Protein AF-U1Y9U3-F1 (afdb_monomer_lite)

Sequence (65 aa):
RKALLDEKSALKRAEKQGEIIGEKRGEKRGIMKVALSMIQKGIDNETIAELTELTQGEIEQLRRQ

pLDDT: mean 92.81, std 7.92, range [61.91, 97.81]

Structure (mmCIF, N/CA/C/O backbone):
data_AF-U1Y9U3-F1
#
_entry.id   AF-U1Y9U3-F1
#
loop_
_atom_site.group_PDB
_atom_site.id
_atom_site.type_symbol
_atom_site.label_atom_id
_atom_site.label_alt_id
_atom_site.label_comp_id
_atom_site.label_asym_id
_atom_site.label_entity_id
_atom_site.label_seq_id
_atom_site.pdbx_PDB_ins_code
_atom_site.Cartn_x
_atom_site.Cartn_y
_atom_site.Cartn_z
_atom_site.occupancy
_atom_site.B_iso_or_equiv
_atom_site.auth_seq_id
_atom_site.auth_comp_id
_atom_site.auth_asym_id
_atom_site.auth_atom_id
_atom_site.pdbx_PDB_model_num
ATOM 1 N N . ARG A 1 1 ? 28.460 -2.398 -34.513 1.00 61.91 1 ARG A N 1
ATOM 2 C CA . ARG A 1 1 ? 28.059 -3.544 -33.648 1.00 61.91 1 ARG A CA 1
ATOM 3 C C . ARG A 1 1 ? 27.997 -3.181 -32.159 1.00 61.91 1 ARG A C 1
ATOM 5 O O . ARG A 1 1 ? 26.992 -3.513 -31.556 1.00 61.91 1 ARG A O 1
ATOM 12 N N . LYS A 1 2 ? 28.986 -2.477 -31.578 1.00 68.75 2 LYS A N 1
ATOM 13 C CA . LYS A 1 2 ? 28.994 -2.088 -30.147 1.00 68.75 2 LYS A CA 1
ATOM 14 C C . LYS A 1 2 ? 27.796 -1.212 -29.719 1.00 68.75 2 LYS A C 1
ATOM 16 O O . LYS A 1 2 ? 27.122 -1.559 -28.764 1.00 68.75 2 LYS A O 1
ATOM 21 N N . ALA A 1 3 ? 27.441 -0.196 -30.511 1.00 69.56 3 ALA A N 1
ATOM 22 C CA . ALA A 1 3 ? 26.315 0.703 -30.211 1.00 69.56 3 ALA A CA 1
ATOM 23 C C . ALA A 1 3 ? 24.944 -0.002 -30.082 1.00 69.56 3 ALA A C 1
ATOM 25 O O . ALA A 1 3 ? 24.176 0.316 -29.184 1.00 69.56 3 ALA A O 1
ATOM 26 N N . LEU A 1 4 ? 24.666 -1.015 -30.915 1.00 71.38 4 LEU A N 1
ATOM 27 C CA . LEU A 1 4 ? 23.417 -1.793 -30.844 1.00 71.38 4 LEU A CA 1
ATOM 28 C C . LEU A 1 4 ? 23.331 -2.658 -29.573 1.00 71.38 4 LEU A C 1
ATOM 30 O O . LEU A 1 4 ? 22.244 -2.921 -29.063 1.00 71.38 4 LEU A O 1
ATOM 34 N N . LEU A 1 5 ? 24.477 -3.125 -29.063 1.00 70.56 5 LEU A N 1
ATOM 35 C CA . LEU A 1 5 ? 24.536 -3.885 -27.811 1.00 70.56 5 LEU A CA 1
ATOM 36 C C . LEU A 1 5 ? 24.322 -2.970 -26.599 1.00 70.56 5 LEU A C 1
ATOM 38 O O . LEU A 1 5 ? 23.639 -3.369 -25.654 1.00 70.56 5 LEU A O 1
ATOM 42 N N . ASP A 1 6 ? 24.848 -1.746 -26.651 1.00 81.19 6 ASP A N 1
ATOM 43 C CA . ASP A 1 6 ? 24.669 -0.739 -25.601 1.00 81.19 6 ASP A CA 1
ATOM 44 C C . ASP A 1 6 ? 23.209 -0.261 -25.526 1.00 81.19 6 ASP A C 1
ATOM 46 O O . ASP A 1 6 ? 22.639 -0.195 -24.436 1.00 81.19 6 ASP A O 1
ATOM 50 N N . GLU A 1 7 ? 22.562 -0.038 -26.674 1.00 84.88 7 GLU A N 1
ATOM 51 C CA . GLU A 1 7 ? 21.145 0.340 -26.763 1.00 84.88 7 GLU A CA 1
ATOM 52 C C . GLU A 1 7 ? 20.217 -0.767 -26.241 1.00 84.88 7 GLU A C 1
ATOM 54 O O . GLU A 1 7 ? 19.380 -0.525 -25.371 1.00 84.88 7 GLU A O 1
ATOM 59 N N . LYS A 1 8 ? 20.424 -2.019 -26.672 1.00 87.50 8 LYS A N 1
ATOM 60 C CA . LYS A 1 8 ? 19.653 -3.169 -26.168 1.00 87.50 8 LYS A CA 1
ATOM 61 C C . LYS A 1 8 ? 19.813 -3.349 -24.656 1.00 87.50 8 LYS A C 1
ATOM 63 O O . LYS A 1 8 ? 18.872 -3.744 -23.970 1.00 87.50 8 LYS A O 1
ATOM 68 N N . SER A 1 9 ? 21.001 -3.067 -24.129 1.00 88.94 9 SER A N 1
ATOM 69 C CA . SER A 1 9 ? 21.271 -3.139 -22.691 1.00 88.94 9 SER A CA 1
ATOM 70 C C . SER A 1 9 ? 20.610 -1.989 -21.927 1.00 88.94 9 SER A C 1
ATOM 72 O O . SER A 1 9 ? 20.116 -2.195 -20.819 1.00 88.94 9 SER A O 1
ATOM 74 N N . ALA A 1 10 ? 20.567 -0.787 -22.506 1.00 92.31 10 ALA A N 1
ATOM 75 C CA . ALA A 1 10 ? 19.850 0.349 -21.939 1.00 92.31 10 ALA A CA 1
ATOM 76 C C . ALA A 1 10 ? 18.338 0.088 -21.868 1.00 92.31 10 ALA A C 1
ATOM 78 O O . ALA A 1 10 ? 17.752 0.272 -20.802 1.00 92.31 10 ALA A O 1
ATOM 79 N N . LEU A 1 11 ? 17.741 -0.430 -22.946 1.00 93.94 11 LEU A N 1
ATOM 80 C CA . LEU A 1 11 ? 16.318 -0.778 -22.993 1.00 93.94 11 LEU A CA 1
ATOM 81 C C . LEU A 1 11 ? 15.950 -1.827 -21.938 1.00 93.94 11 LEU A C 1
ATOM 83 O O . LEU A 1 11 ? 15.050 -1.592 -21.139 1.00 93.94 11 LEU A O 1
ATOM 87 N N . LYS A 1 12 ? 16.720 -2.917 -21.831 1.00 93.81 12 LYS A N 1
ATOM 88 C CA . LYS A 1 12 ? 16.496 -3.946 -20.798 1.00 93.81 12 LYS A CA 1
ATOM 89 C C . LYS A 1 12 ? 16.543 -3.396 -19.372 1.00 93.81 12 LYS A C 1
ATOM 91 O O . LYS A 1 12 ? 15.812 -3.860 -18.501 1.00 93.81 12 LYS A O 1
ATOM 96 N N . ARG A 1 13 ? 17.429 -2.431 -19.102 1.00 94.00 13 ARG A N 1
ATOM 97 C CA . ARG A 1 13 ? 17.492 -1.774 -17.787 1.00 94.00 13 ARG A CA 1
ATOM 98 C C . ARG A 1 13 ? 16.257 -0.918 -17.534 1.00 94.00 13 ARG A C 1
ATOM 100 O O . ARG A 1 13 ? 15.728 -0.969 -16.429 1.00 94.00 13 ARG A O 1
ATOM 107 N N . ALA A 1 14 ? 15.804 -0.171 -18.539 1.00 95.50 14 ALA A N 1
ATOM 108 C CA . ALA A 1 14 ? 14.601 0.647 -18.439 1.00 95.50 14 ALA A CA 1
ATOM 109 C C . ALA A 1 14 ? 13.345 -0.208 -18.208 1.00 95.50 14 ALA A C 1
ATOM 111 O O . ALA A 1 14 ? 12.561 0.113 -17.319 1.00 95.50 14 ALA A O 1
ATOM 112 N N . GLU A 1 15 ? 13.195 -1.322 -18.931 1.00 96.31 15 GLU A N 1
ATOM 113 C CA . GLU A 1 15 ? 12.102 -2.288 -18.736 1.00 96.31 15 GLU A CA 1
ATOM 114 C C . GLU A 1 15 ? 12.102 -2.838 -17.308 1.00 96.31 15 GLU A C 1
ATOM 116 O O . GLU A 1 15 ? 11.121 -2.672 -16.586 1.00 96.31 15 GLU A O 1
ATOM 121 N N . LYS A 1 16 ? 13.240 -3.376 -16.850 1.00 96.25 16 LYS A N 1
ATOM 122 C CA . LYS A 1 16 ? 13.373 -3.912 -15.489 1.00 96.25 16 LYS A CA 1
ATOM 123 C C . LYS A 1 16 ? 13.083 -2.859 -14.417 1.00 96.25 16 LYS A C 1
ATOM 125 O O . LYS A 1 16 ? 12.472 -3.150 -13.392 1.00 96.25 16 LYS A O 1
ATOM 130 N N . GLN A 1 17 ? 13.531 -1.623 -14.627 1.00 95.81 17 GLN A N 1
ATOM 131 C CA . GLN A 1 17 ? 13.237 -0.528 -13.708 1.00 95.81 17 GLN A CA 1
ATOM 132 C C . GLN A 1 17 ? 11.743 -0.177 -13.711 1.00 95.81 17 GLN A C 1
ATOM 134 O O . GLN A 1 17 ? 11.180 0.082 -12.648 1.00 95.81 17 GLN A O 1
ATOM 139 N N . GLY A 1 18 ? 11.098 -0.197 -14.879 1.00 97.75 18 GLY A N 1
ATOM 140 C CA . GLY A 1 18 ? 9.658 -0.017 -15.024 1.00 97.75 18 GLY A CA 1
ATOM 141 C C . GLY A 1 18 ? 8.858 -1.076 -14.269 1.00 97.75 18 GLY A C 1
ATOM 142 O O . GLY A 1 18 ? 7.951 -0.715 -13.522 1.00 97.75 18 GLY A O 1
ATOM 143 N N . GLU A 1 19 ? 9.237 -2.349 -14.393 1.00 97.69 19 GLU A N 1
ATOM 144 C CA . GLU A 1 19 ? 8.626 -3.469 -13.662 1.00 97.69 19 GLU A CA 1
ATOM 145 C C . GLU A 1 19 ? 8.732 -3.274 -12.145 1.00 97.69 19 GLU A C 1
ATOM 147 O O . GLU A 1 19 ? 7.711 -3.247 -11.463 1.00 97.69 19 GLU A O 1
ATOM 152 N N . ILE A 1 20 ? 9.934 -3.000 -11.623 1.00 97.38 20 ILE A N 1
ATOM 153 C CA . ILE A 1 20 ? 10.158 -2.778 -10.182 1.00 97.38 20 ILE A CA 1
ATOM 154 C C . ILE A 1 20 ? 9.326 -1.597 -9.660 1.00 97.38 20 ILE A C 1
ATOM 156 O O . ILE A 1 20 ? 8.764 -1.647 -8.564 1.00 97.38 20 ILE A O 1
ATOM 160 N N . ILE A 1 21 ? 9.257 -0.499 -10.418 1.00 96.81 21 ILE A N 1
ATOM 161 C CA . ILE A 1 21 ? 8.439 0.663 -10.043 1.00 96.81 21 ILE A CA 1
ATOM 162 C C . ILE A 1 21 ? 6.949 0.302 -10.081 1.00 96.81 21 ILE A C 1
ATOM 164 O O . ILE A 1 21 ? 6.191 0.741 -9.213 1.00 96.81 21 ILE A O 1
ATOM 168 N N . GLY A 1 22 ? 6.529 -0.465 -11.085 1.00 97.81 22 GLY A N 1
ATOM 169 C CA . GLY A 1 22 ? 5.162 -0.940 -11.253 1.00 97.81 22 GLY A CA 1
ATOM 170 C C . GLY A 1 22 ? 4.708 -1.804 -10.083 1.00 97.81 22 GLY A C 1
ATOM 171 O O . GLY A 1 22 ? 3.682 -1.495 -9.480 1.00 97.81 22 GLY A O 1
ATOM 172 N N . GLU A 1 23 ? 5.499 -2.811 -9.714 1.00 97.56 23 GLU A N 1
ATOM 173 C CA . GLU A 1 23 ? 5.226 -3.704 -8.582 1.00 97.56 23 GLU A CA 1
ATOM 174 C C . GLU A 1 23 ? 5.092 -2.924 -7.275 1.00 97.56 23 GLU A C 1
ATOM 176 O O . GLU A 1 23 ? 4.043 -2.986 -6.636 1.00 97.56 23 GLU A O 1
ATOM 181 N N . LYS A 1 24 ? 6.073 -2.072 -6.942 1.00 95.56 24 LYS A N 1
ATOM 182 C CA . LYS A 1 24 ? 6.028 -1.238 -5.726 1.00 95.56 24 LYS A CA 1
ATOM 183 C C . LYS A 1 24 ? 4.792 -0.338 -5.671 1.00 95.56 24 LYS A C 1
ATOM 185 O O . LYS A 1 24 ? 4.193 -0.138 -4.615 1.00 95.56 24 LYS A O 1
ATOM 190 N N . ARG A 1 25 ? 4.397 0.242 -6.811 1.00 95.50 25 ARG A N 1
ATOM 191 C CA . ARG A 1 25 ? 3.181 1.067 -6.899 1.00 95.50 25 ARG A CA 1
ATOM 192 C C . ARG A 1 25 ? 1.917 0.226 -6.753 1.00 95.50 25 ARG A C 1
ATOM 194 O O . ARG A 1 25 ? 0.967 0.695 -6.131 1.00 95.50 25 ARG A O 1
ATOM 201 N N . GLY A 1 26 ? 1.887 -0.963 -7.347 1.00 96.81 26 GLY A N 1
ATOM 202 C CA . GLY A 1 26 ? 0.766 -1.895 -7.263 1.00 96.81 26 GLY A CA 1
ATOM 203 C C . GLY A 1 26 ? 0.536 -2.369 -5.834 1.00 96.81 26 GLY A C 1
ATOM 204 O O . GLY A 1 26 ? -0.578 -2.251 -5.331 1.00 96.81 26 GLY A O 1
ATOM 205 N N . GLU A 1 27 ? 1.602 -2.797 -5.165 1.00 95.88 27 GLU A N 1
ATOM 206 C CA . GLU A 1 27 ? 1.596 -3.221 -3.766 1.00 95.88 27 GLU A CA 1
ATOM 207 C C . GLU A 1 27 ? 1.076 -2.107 -2.850 1.00 95.88 27 GLU A C 1
ATOM 209 O O . GLU A 1 27 ? 0.069 -2.294 -2.166 1.00 95.88 27 GLU A O 1
ATOM 214 N N . LYS A 1 28 ? 1.644 -0.893 -2.944 1.00 93.38 28 LYS A N 1
ATOM 215 C CA . LYS A 1 28 ? 1.177 0.256 -2.150 1.00 93.38 28 LYS A CA 1
ATOM 216 C C . LYS A 1 28 ? -0.307 0.567 -2.385 1.00 93.38 28 LYS A C 1
ATOM 218 O O . LYS A 1 28 ? -1.046 0.814 -1.434 1.00 93.38 28 LYS A O 1
ATOM 223 N N . ARG A 1 29 ? -0.776 0.535 -3.639 1.00 94.75 29 ARG A N 1
ATOM 224 C CA . ARG A 1 29 ? -2.202 0.748 -3.965 1.00 94.75 29 ARG A CA 1
ATOM 225 C C . ARG A 1 29 ? -3.095 -0.357 -3.400 1.00 94.75 29 ARG A C 1
ATOM 227 O O . ARG A 1 29 ? -4.196 -0.060 -2.943 1.00 94.75 29 ARG A O 1
ATOM 234 N N . GLY A 1 30 ? -2.639 -1.608 -3.443 1.00 96.25 30 GLY A N 1
ATOM 235 C CA . GLY A 1 30 ? -3.346 -2.755 -2.881 1.00 96.25 30 GLY A CA 1
ATOM 236 C C . GLY A 1 30 ? -3.541 -2.607 -1.375 1.00 96.25 30 GLY A C 1
ATOM 237 O O . GLY A 1 30 ? -4.676 -2.668 -0.902 1.00 96.25 30 GLY A O 1
ATOM 238 N N . ILE A 1 31 ? -2.459 -2.305 -0.656 1.00 96.44 31 ILE A N 1
ATOM 239 C CA . ILE A 1 31 ? -2.468 -2.069 0.793 1.00 96.44 31 ILE A CA 1
ATOM 240 C C . ILE A 1 31 ? -3.447 -0.942 1.153 1.00 96.44 31 ILE A C 1
ATOM 242 O O . ILE A 1 31 ? -4.331 -1.139 1.985 1.00 96.44 31 ILE A O 1
ATOM 246 N N . MET A 1 32 ? -3.382 0.205 0.464 1.00 94.88 32 MET A N 1
ATOM 247 C CA . MET A 1 32 ? -4.302 1.328 0.709 1.00 94.88 32 MET A CA 1
ATOM 248 C C . MET A 1 32 ? -5.774 0.952 0.474 1.00 94.88 32 MET A C 1
ATOM 250 O O . MET A 1 32 ? -6.646 1.352 1.244 1.00 94.88 32 MET A O 1
ATOM 254 N N . LYS A 1 33 ? -6.074 0.160 -0.565 1.00 96.19 33 LYS A N 1
ATOM 255 C CA . LYS A 1 33 ? -7.443 -0.303 -0.854 1.00 96.19 33 LYS A CA 1
ATOM 256 C C . LYS A 1 33 ? -7.980 -1.227 0.244 1.00 96.19 33 LYS A C 1
ATOM 258 O O . LYS A 1 33 ? -9.153 -1.126 0.617 1.00 96.19 33 LYS A O 1
ATOM 263 N N . VAL A 1 34 ? -7.137 -2.122 0.757 1.00 96.75 34 VAL A N 1
ATOM 264 C CA . VAL A 1 34 ? -7.493 -3.012 1.870 1.00 96.75 34 VAL A CA 1
ATOM 265 C C . VAL A 1 34 ? -7.706 -2.200 3.147 1.00 96.75 34 VAL A C 1
ATOM 267 O O . VAL A 1 34 ? -8.756 -2.345 3.770 1.00 96.75 34 VAL A O 1
ATOM 270 N N . ALA A 1 35 ? -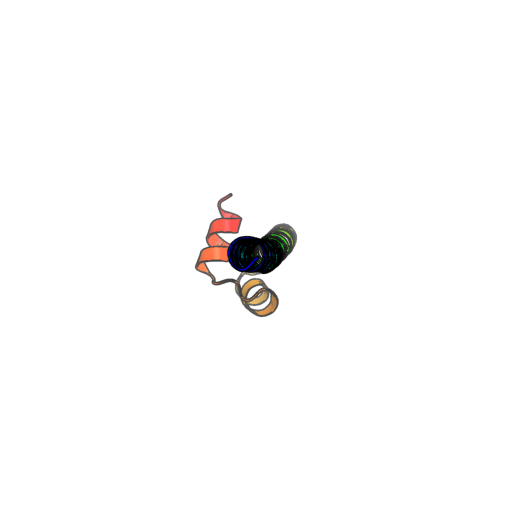6.797 -1.278 3.477 1.00 97.31 35 ALA A N 1
ATOM 271 C CA . ALA A 1 35 ? -6.920 -0.399 4.640 1.00 97.31 35 ALA A CA 1
ATOM 272 C C . ALA A 1 35 ? -8.211 0.440 4.610 1.00 97.31 35 ALA A C 1
ATOM 274 O O . ALA A 1 35 ? -8.927 0.505 5.606 1.00 97.31 35 ALA A O 1
ATOM 275 N N .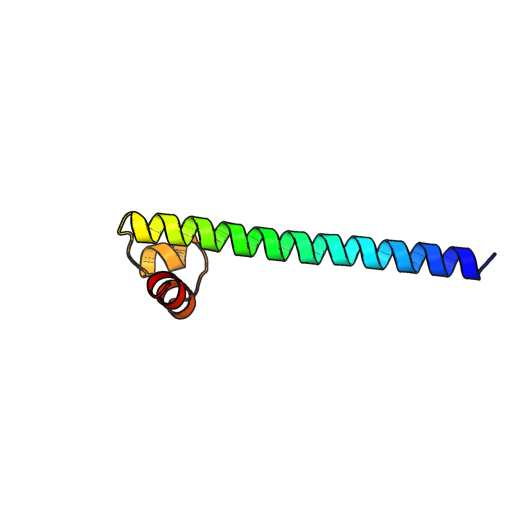 LEU A 1 36 ? -8.585 1.004 3.454 1.00 96.75 36 LEU A N 1
ATOM 276 C CA . LEU A 1 36 ? -9.870 1.699 3.283 1.00 96.75 36 LEU A CA 1
ATOM 277 C C . LEU A 1 36 ? -11.072 0.784 3.550 1.00 96.75 36 LEU A C 1
ATOM 279 O O . LEU A 1 36 ? -12.034 1.186 4.201 1.00 96.75 36 LEU A O 1
ATOM 283 N N . SER A 1 37 ? -11.010 -0.464 3.087 1.00 97.25 37 SER A N 1
ATOM 284 C CA . SER A 1 37 ? -12.071 -1.446 3.337 1.00 97.25 37 SER A CA 1
ATOM 285 C C . SER A 1 37 ? -12.163 -1.811 4.826 1.00 97.25 37 SER A C 1
ATOM 287 O O . SER A 1 37 ? -13.261 -2.004 5.346 1.00 97.25 37 SER A O 1
ATOM 289 N N . MET A 1 38 ? -11.027 -1.880 5.527 1.00 97.56 38 MET A N 1
ATOM 290 C CA . MET A 1 38 ? -10.970 -2.100 6.976 1.00 97.56 38 MET A CA 1
ATOM 291 C C . MET A 1 38 ? -11.563 -0.917 7.754 1.00 97.56 38 MET A C 1
ATOM 293 O O . MET A 1 38 ? -12.384 -1.124 8.647 1.00 97.56 38 MET A O 1
ATOM 297 N N . ILE A 1 39 ? -11.229 0.316 7.354 1.00 96.50 39 ILE A N 1
ATOM 298 C CA . ILE A 1 39 ? -11.805 1.561 7.890 1.00 96.50 39 ILE A CA 1
ATOM 299 C C . ILE A 1 39 ? -13.331 1.548 7.764 1.00 96.50 39 ILE A C 1
ATOM 301 O O . ILE A 1 39 ? -14.030 1.800 8.744 1.00 96.50 39 ILE A O 1
ATOM 305 N N . GLN A 1 40 ? -13.854 1.213 6.580 1.00 96.00 40 GLN A N 1
ATOM 306 C CA . GLN A 1 40 ? -15.298 1.138 6.321 1.00 96.00 40 GLN A CA 1
ATOM 307 C C . GLN A 1 40 ? -16.000 0.066 7.163 1.00 96.00 40 GLN A C 1
ATOM 309 O O . GLN A 1 40 ? -17.179 0.203 7.480 1.00 96.00 40 GLN A O 1
ATOM 314 N N . LYS A 1 41 ? -15.280 -0.994 7.545 1.00 97.25 41 LYS A N 1
ATOM 315 C CA . LYS A 1 41 ? -15.770 -2.045 8.447 1.00 97.25 41 LYS A CA 1
ATOM 316 C C . LYS A 1 41 ? -15.671 -1.675 9.929 1.00 97.25 41 LYS A C 1
ATOM 318 O O . LYS A 1 41 ? -16.066 -2.481 10.764 1.00 97.25 41 LYS A O 1
ATOM 323 N N . GLY A 1 42 ? -15.168 -0.485 10.257 1.00 96.00 42 GLY A N 1
ATOM 324 C CA . GLY A 1 42 ? -15.038 -0.016 11.634 1.00 96.00 42 GLY A CA 1
ATOM 325 C C . GLY A 1 42 ? -13.853 -0.614 12.391 1.00 96.00 42 GLY A C 1
ATOM 326 O O . GLY A 1 42 ? -13.843 -0.549 13.615 1.00 96.00 42 GLY A O 1
ATOM 327 N N . ILE A 1 43 ? -12.863 -1.181 11.691 1.00 97.38 43 ILE A N 1
ATOM 328 C CA . ILE A 1 43 ? -11.620 -1.643 12.322 1.00 97.38 43 ILE A CA 1
ATOM 329 C C . ILE A 1 43 ? -10.843 -0.416 12.826 1.00 97.38 43 ILE A C 1
ATOM 331 O O . ILE A 1 43 ? -10.820 0.632 12.167 1.00 97.38 43 ILE A O 1
ATOM 335 N N . ASP A 1 44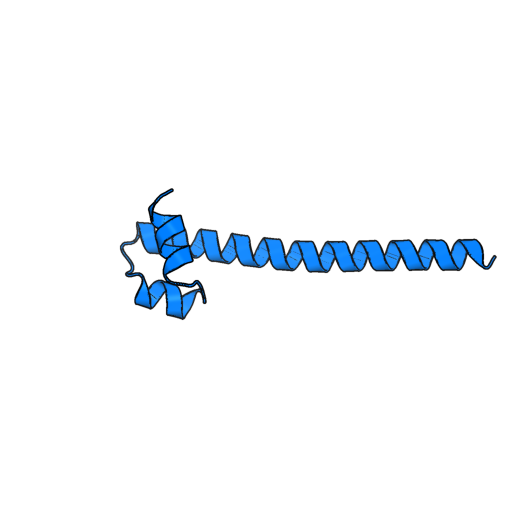 ? -10.248 -0.528 14.011 1.00 96.25 44 ASP A N 1
ATOM 336 C CA . ASP A 1 44 ? -9.461 0.526 14.645 1.00 96.25 44 ASP A CA 1
ATOM 337 C C . ASP A 1 44 ? -8.085 0.714 13.974 1.00 96.25 44 ASP A C 1
ATOM 339 O O . ASP A 1 44 ? -7.616 -0.118 13.195 1.00 96.25 44 ASP A O 1
ATOM 343 N N . ASN A 1 45 ? -7.434 1.848 14.240 1.00 95.44 45 ASN A N 1
ATOM 344 C CA . ASN A 1 45 ? -6.178 2.186 13.568 1.00 95.44 45 ASN A CA 1
ATOM 345 C C . ASN A 1 45 ? -4.981 1.354 14.039 1.00 95.44 45 ASN A C 1
ATOM 347 O O . ASN A 1 45 ? -4.005 1.266 13.299 1.00 95.44 45 ASN A O 1
ATOM 351 N N . GLU A 1 46 ? -5.008 0.800 15.250 1.00 96.56 46 GLU A N 1
ATOM 352 C CA . GLU A 1 46 ? -3.914 -0.023 15.770 1.00 96.56 46 GLU A CA 1
ATOM 353 C C . GLU A 1 46 ? -3.880 -1.349 15.010 1.00 96.56 46 GLU A C 1
ATOM 355 O O . GLU A 1 46 ? -2.870 -1.671 14.384 1.00 96.56 46 GLU A O 1
ATOM 360 N N . THR A 1 47 ? -5.034 -2.014 14.915 1.00 97.25 47 THR A N 1
ATOM 361 C CA . THR A 1 47 ? -5.204 -3.241 14.130 1.00 97.25 47 THR A CA 1
ATOM 362 C C . THR A 1 47 ? -4.874 -3.018 12.650 1.00 97.25 47 THR A C 1
ATOM 364 O O . THR A 1 47 ? -4.215 -3.843 12.018 1.00 97.25 47 THR A O 1
ATOM 367 N N . ILE A 1 48 ? -5.305 -1.896 12.059 1.00 97.44 48 ILE A N 1
ATOM 368 C CA . ILE A 1 48 ? -4.973 -1.597 10.657 1.00 97.44 48 ILE A CA 1
ATOM 369 C C . ILE A 1 48 ? -3.461 -1.419 10.487 1.00 97.44 48 ILE A C 1
ATOM 371 O O . ILE A 1 48 ? -2.904 -1.961 9.534 1.00 97.44 48 ILE A O 1
ATOM 375 N N . ALA A 1 49 ? -2.793 -0.689 11.382 1.00 97.00 49 ALA A N 1
ATOM 376 C CA . ALA A 1 49 ? -1.350 -0.471 11.301 1.00 97.00 49 ALA A CA 1
ATOM 377 C C . ALA A 1 49 ? -0.568 -1.786 11.403 1.00 97.00 49 ALA A C 1
ATOM 379 O O . ALA A 1 49 ? 0.341 -2.013 10.608 1.00 97.00 49 ALA A O 1
ATOM 380 N N . GLU A 1 50 ? -0.967 -2.674 12.316 1.00 96.94 50 GLU A N 1
ATOM 381 C CA . GLU A 1 50 ? -0.352 -3.994 12.483 1.00 96.94 50 GLU A CA 1
ATOM 382 C C . GLU A 1 50 ? -0.486 -4.861 11.221 1.00 96.94 50 GLU A C 1
ATOM 384 O O . GLU A 1 50 ? 0.477 -5.492 10.794 1.00 96.94 50 GLU A O 1
ATOM 389 N N . LEU A 1 51 ? -1.664 -4.868 10.587 1.00 95.75 51 LEU A N 1
ATOM 390 C CA . LEU A 1 51 ? -1.951 -5.749 9.448 1.00 95.75 51 LEU A CA 1
ATOM 391 C C . LEU A 1 51 ? -1.481 -5.213 8.091 1.00 95.75 51 LEU A C 1
ATOM 393 O O . LEU A 1 51 ? -1.390 -5.978 7.131 1.00 95.75 51 LEU A O 1
ATOM 397 N N . THR A 1 52 ? -1.272 -3.903 7.972 1.00 94.56 52 THR A N 1
ATOM 398 C CA . THR A 1 52 ? -0.996 -3.245 6.682 1.00 94.56 52 THR A CA 1
ATOM 399 C C . THR A 1 52 ? 0.369 -2.572 6.620 1.00 94.56 52 THR A C 1
ATOM 401 O O . THR A 1 52 ? 0.727 -2.053 5.564 1.00 94.56 52 THR A O 1
ATOM 404 N N . GLU A 1 53 ? 1.099 -2.549 7.739 1.00 95.12 53 GLU A N 1
ATOM 405 C CA . GLU A 1 53 ? 2.354 -1.807 7.931 1.00 95.12 53 GLU A CA 1
ATOM 406 C C . GLU A 1 53 ? 2.235 -0.297 7.648 1.00 95.12 53 GLU A C 1
ATOM 408 O O . GLU A 1 53 ? 3.235 0.416 7.535 1.00 95.12 53 GLU A O 1
ATOM 413 N N . LEU A 1 54 ? 1.008 0.221 7.546 1.00 95.25 54 LEU A N 1
ATOM 414 C CA . LEU A 1 54 ? 0.764 1.647 7.406 1.00 95.25 54 LEU A CA 1
ATOM 415 C C . LEU A 1 54 ? 1.012 2.352 8.732 1.00 95.25 54 LEU A C 1
ATOM 417 O O . LEU A 1 54 ? 0.636 1.889 9.810 1.00 95.25 54 LEU A O 1
ATOM 421 N N . THR A 1 55 ? 1.580 3.544 8.641 1.00 96.19 55 THR A N 1
ATOM 422 C CA . THR A 1 55 ? 1.707 4.414 9.806 1.00 96.19 55 THR A CA 1
ATOM 423 C C . THR A 1 55 ? 0.341 4.955 10.233 1.00 96.19 55 THR A C 1
ATOM 425 O O . THR A 1 55 ? -0.567 5.138 9.417 1.00 96.19 5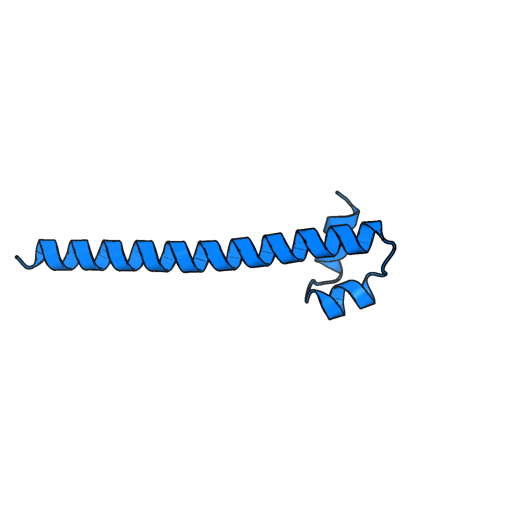5 THR A O 1
ATOM 428 N N . GLN A 1 56 ? 0.211 5.309 11.514 1.00 94.62 56 GLN A N 1
ATOM 429 C CA . GLN A 1 56 ? -0.990 5.974 12.037 1.00 94.62 56 GLN A CA 1
ATOM 430 C C . GLN A 1 56 ? -1.359 7.217 11.209 1.00 94.62 56 GLN A C 1
ATOM 432 O O . GLN A 1 56 ? -2.518 7.406 10.849 1.00 94.62 56 GLN A O 1
ATOM 437 N N . GLY A 1 57 ? -0.363 8.018 10.809 1.00 95.19 57 GLY A N 1
ATOM 438 C CA . GLY A 1 57 ? -0.578 9.203 9.977 1.00 95.19 57 GLY A CA 1
ATOM 439 C C . GLY A 1 57 ? -1.124 8.892 8.578 1.00 95.19 57 GLY A C 1
ATOM 440 O O . GLY A 1 57 ? -1.973 9.632 8.077 1.00 95.19 57 GLY A O 1
ATOM 441 N N . GLU A 1 58 ? -0.686 7.796 7.950 1.00 95.12 58 GLU A N 1
ATOM 442 C CA . GLU A 1 58 ? -1.227 7.343 6.660 1.00 95.12 58 GLU A CA 1
ATOM 443 C C . GLU A 1 58 ? -2.677 6.868 6.797 1.00 95.12 58 GLU A C 1
ATOM 445 O O . GLU A 1 58 ? -3.525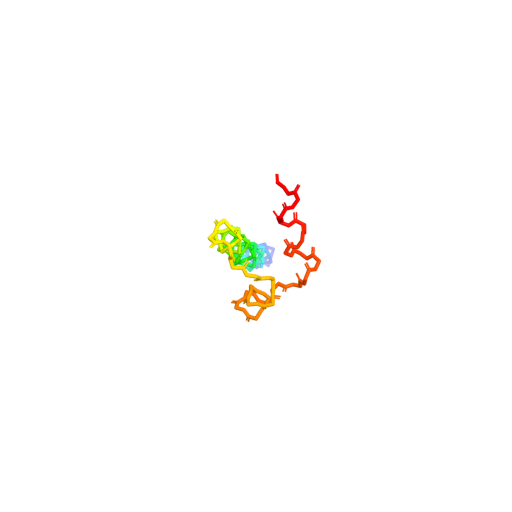 7.240 5.985 1.00 95.12 58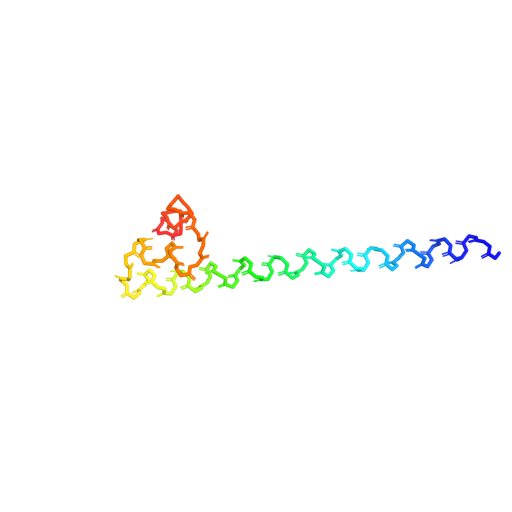 GLU A O 1
ATOM 450 N N . ILE A 1 59 ? -2.990 6.109 7.848 1.00 96.50 59 ILE A N 1
ATOM 451 C CA . ILE A 1 59 ? -4.352 5.631 8.126 1.00 96.50 59 ILE A CA 1
ATOM 452 C C . ILE A 1 59 ? -5.292 6.809 8.394 1.00 96.50 59 ILE A C 1
ATOM 454 O O . ILE A 1 59 ? -6.397 6.871 7.857 1.00 96.50 59 ILE A O 1
ATOM 458 N N . GLU A 1 60 ? -4.851 7.791 9.173 1.00 95.19 60 GLU A N 1
ATOM 459 C CA . GLU A 1 60 ? -5.620 9.009 9.403 1.00 95.19 60 GLU A CA 1
ATOM 460 C C . GLU A 1 60 ? -5.844 9.821 8.121 1.00 95.19 60 GLU A C 1
ATOM 462 O O . GLU A 1 60 ? -6.927 10.371 7.925 1.00 95.19 60 GLU A O 1
ATOM 467 N N . GLN A 1 61 ? -4.849 9.903 7.229 1.00 94.81 61 GLN A N 1
ATOM 468 C CA . GLN A 1 61 ? -5.040 10.527 5.917 1.00 94.81 61 GLN A CA 1
ATOM 469 C C . GLN A 1 61 ? -6.083 9.781 5.082 1.00 94.81 61 GLN A C 1
ATOM 471 O O . GLN A 1 61 ? -6.881 10.433 4.415 1.00 94.81 61 GLN A O 1
ATOM 476 N N . LEU A 1 62 ? -6.108 8.446 5.133 1.00 93.75 62 LEU A N 1
ATOM 477 C CA . LEU A 1 62 ? -7.126 7.639 4.453 1.00 93.75 62 LEU A CA 1
ATOM 478 C C . LEU A 1 62 ? -8.533 7.875 5.015 1.00 93.75 62 LEU A C 1
ATOM 480 O O . LEU A 1 62 ? -9.486 7.870 4.249 1.00 93.75 62 LEU A O 1
ATOM 484 N N . ARG A 1 63 ? -8.676 8.115 6.325 1.00 91.50 63 ARG A N 1
ATOM 485 C CA . ARG A 1 63 ? -9.978 8.416 6.955 1.00 91.50 63 ARG A CA 1
ATOM 486 C C . ARG A 1 63 ? -10.526 9.806 6.640 1.00 91.50 63 ARG A C 1
ATOM 488 O O . ARG A 1 63 ? -11.715 10.034 6.830 1.00 91.50 63 ARG A O 1
ATOM 495 N N . ARG A 1 64 ? -9.659 10.745 6.253 1.00 91.00 64 ARG A N 1
ATOM 496 C CA . ARG A 1 64 ? -10.034 12.130 5.922 1.00 91.00 64 ARG A CA 1
ATOM 497 C C . ARG A 1 64 ? -10.398 12.328 4.447 1.00 91.00 64 ARG A C 1
ATOM 499 O O . ARG A 1 64 ? -10.807 13.433 4.096 1.00 91.00 64 ARG A O 1
ATOM 506 N N . GLN A 1 65 ? -10.188 11.314 3.607 1.00 79.12 65 GLN A N 1
ATOM 507 C CA . GLN A 1 65 ? -10.647 11.294 2.214 1.00 79.12 65 GLN A CA 1
ATOM 508 C C . GLN A 1 65 ? -12.132 10.954 2.148 1.00 79.12 65 GLN A C 1
ATOM 510 O O . GLN A 1 65 ? -12.808 11.560 1.291 1.00 79.12 65 GLN A O 1
#

Radius of gyration: 19.05 Å; chains: 1; bounding box: 45×18×49 Å

Organism: NCBI:txid649747

Foldseek 3Di:
DVVVVVVVVVVVVVVVVVVVVVVVVVLVVVLLVVLLVCVVVVNDLVVSCVVSVDDSVRSVVSVVD

Secondary structure (DSSP, 8-state):
-HHHHHHHHHHHHHHHHHHHHHHHHHHHHHHHHHHHHHHHTT--HHHHHHHH---HHHHHHHHT-